Protein AF-A0A820IGM4-F1 (afdb_monomer_lite)

Organism: NCBI:txid392032

pLDDT: mean 70.35, std 14.56, range [28.09, 89.5]

Foldseek 3Di:
DDDDPPPPQQAAEEEQEPEPDQVQVVVVVVVDPHHYDHNVCSVVVCVVLVDPDPFWKFKAFPVRDTLDRCVVVLCVVPNPVSSVVSLVSNLVVVVVCCVVVDPDPDDDDPVNSVVVSVVRSHDIYIYTYDYPPPPPPD

Structure (mmCIF, N/CA/C/O backbone):
data_AF-A0A820IGM4-F1
#
_entry.id   AF-A0A820IGM4-F1
#
loop_
_atom_site.group_PDB
_atom_site.id
_atom_site.type_symbol
_atom_site.label_atom_id
_atom_site.label_alt_id
_atom_site.label_comp_id
_atom_site.label_asym_id
_atom_site.label_entity_id
_atom_site.label_seq_id
_atom_site.pdbx_PDB_ins_code
_atom_site.Cartn_x
_atom_site.Cartn_y
_atom_site.Cartn_z
_atom_site.occupancy
_atom_site.B_iso_or_equiv
_atom_site.auth_seq_id
_atom_site.auth_comp_id
_atom_site.auth_asym_id
_atom_site.auth_atom_id
_atom_site.pdbx_PDB_model_num
ATOM 1 N N . MET A 1 1 ? -27.691 -24.411 6.557 1.00 30.38 1 MET A N 1
ATOM 2 C CA . MET A 1 1 ? -26.296 -24.444 7.055 1.00 30.38 1 MET A CA 1
ATOM 3 C C . MET A 1 1 ? -25.619 -23.124 6.706 1.00 30.38 1 MET A C 1
ATOM 5 O O . MET A 1 1 ? -25.859 -22.598 5.629 1.00 30.38 1 MET A O 1
ATOM 9 N N . LYS A 1 2 ? -24.898 -22.551 7.674 1.00 37.72 2 LYS A N 1
ATOM 10 C CA . LYS A 1 2 ? -24.414 -21.162 7.744 1.00 37.72 2 LYS A CA 1
ATOM 11 C C . LYS A 1 2 ? -23.654 -20.703 6.487 1.00 37.72 2 LYS A C 1
ATOM 13 O O . LYS A 1 2 ? -22.600 -21.250 6.193 1.00 37.72 2 LYS A O 1
ATOM 18 N N . LYS A 1 3 ? -24.101 -19.620 5.847 1.00 28.09 3 LYS A N 1
ATOM 19 C CA . LYS A 1 3 ? -23.181 -18.669 5.211 1.00 28.09 3 LYS A CA 1
ATOM 20 C C . LYS A 1 3 ? -23.153 -17.443 6.106 1.00 28.09 3 LYS A C 1
ATOM 22 O O . LYS A 1 3 ? -24.038 -16.600 6.049 1.00 28.09 3 LYS A O 1
ATOM 27 N N . ALA A 1 4 ? -22.183 -17.421 7.016 1.00 34.78 4 ALA A N 1
ATOM 28 C CA . ALA A 1 4 ? -21.787 -16.172 7.633 1.00 34.78 4 ALA A CA 1
ATOM 29 C C . ALA A 1 4 ? -21.401 -15.240 6.479 1.00 34.78 4 ALA A C 1
ATOM 31 O O . ALA A 1 4 ? -20.515 -15.582 5.700 1.00 34.78 4 ALA A O 1
ATOM 32 N N . GLN A 1 5 ? -22.108 -14.121 6.323 1.00 34.69 5 GLN A N 1
ATOM 33 C CA . GLN A 1 5 ? -21.578 -12.988 5.577 1.00 34.69 5 GLN A CA 1
ATOM 34 C C . GLN A 1 5 ? -20.287 -12.598 6.290 1.00 34.69 5 GLN A C 1
ATOM 36 O O . GLN A 1 5 ? -20.304 -12.012 7.373 1.00 34.69 5 GLN A O 1
ATOM 41 N N . GLU A 1 6 ? -19.172 -13.066 5.736 1.00 39.16 6 GLU A N 1
ATOM 42 C CA . GLU A 1 6 ? -17.838 -12.678 6.149 1.00 39.16 6 GLU A CA 1
ATOM 43 C C . GLU A 1 6 ? -17.787 -11.156 6.119 1.00 39.16 6 GLU A C 1
ATOM 45 O O . GLU A 1 6 ? -18.151 -10.536 5.121 1.00 39.16 6 GLU A O 1
ATOM 50 N N . ASN A 1 7 ? -17.394 -10.559 7.243 1.00 43.69 7 ASN A N 1
ATOM 51 C CA . ASN A 1 7 ? -17.080 -9.142 7.337 1.00 43.69 7 ASN A CA 1
ATOM 52 C C . ASN A 1 7 ? -16.050 -8.819 6.247 1.00 43.69 7 ASN A C 1
ATOM 54 O O . ASN A 1 7 ? -14.859 -9.074 6.434 1.00 43.69 7 ASN A O 1
ATOM 58 N N . ALA A 1 8 ? -16.520 -8.335 5.097 1.00 52.78 8 ALA A N 1
ATOM 59 C CA . ALA A 1 8 ? -15.686 -8.018 3.956 1.00 52.78 8 ALA A CA 1
ATOM 60 C C . ALA A 1 8 ? -14.760 -6.885 4.387 1.00 52.78 8 ALA A C 1
ATOM 62 O O . ALA A 1 8 ? -15.175 -5.744 4.560 1.00 52.78 8 ALA A O 1
ATOM 63 N N . LEU A 1 9 ? -13.501 -7.214 4.655 1.00 58.78 9 LEU A N 1
ATOM 64 C CA . LEU A 1 9 ? -12.488 -6.208 4.914 1.00 58.78 9 LEU A CA 1
ATOM 65 C C . LEU A 1 9 ? -12.370 -5.376 3.631 1.00 58.78 9 LEU A C 1
ATOM 67 O O . LEU A 1 9 ? -11.962 -5.904 2.599 1.00 58.78 9 LEU A O 1
ATOM 71 N N . HIS A 1 10 ? -12.755 -4.100 3.676 1.00 68.50 10 HIS A N 1
ATOM 72 C CA . HIS A 1 10 ? -12.636 -3.178 2.544 1.00 68.50 10 HIS A CA 1
ATOM 73 C C . HIS A 1 10 ? -11.150 -2.868 2.296 1.00 68.50 10 HIS A C 1
ATOM 75 O O . HIS A 1 10 ? -10.592 -1.909 2.830 1.00 68.50 10 HIS A O 1
ATOM 81 N N . ILE A 1 11 ? -10.483 -3.736 1.533 1.00 72.06 11 ILE A N 1
ATOM 82 C CA . ILE A 1 11 ? -9.060 -3.640 1.199 1.00 72.06 11 ILE A CA 1
ATOM 83 C C . ILE A 1 11 ? -8.914 -3.345 -0.290 1.00 72.06 11 ILE A C 1
ATOM 85 O O . ILE A 1 11 ? -9.456 -4.065 -1.123 1.00 72.06 11 ILE A O 1
ATOM 89 N N . SER A 1 12 ? -8.134 -2.315 -0.614 1.00 78.38 12 SER A N 1
ATOM 90 C CA . SER A 1 12 ? -7.665 -2.022 -1.963 1.00 78.38 12 SER A CA 1
ATOM 91 C C . SER A 1 12 ? -6.158 -2.262 -2.038 1.00 78.38 12 SER A C 1
ATOM 93 O O . SER A 1 12 ? -5.390 -1.905 -1.144 1.00 78.38 12 SER A O 1
ATOM 95 N N . ILE A 1 13 ? -5.712 -2.902 -3.108 1.00 81.06 13 ILE A N 1
ATOM 96 C CA . ILE A 1 13 ? -4.289 -3.117 -3.359 1.00 81.06 13 ILE A CA 1
ATOM 97 C C . ILE A 1 13 ? -3.935 -2.296 -4.583 1.00 81.06 13 ILE A C 1
ATOM 99 O O . ILE A 1 13 ? -4.637 -2.358 -5.586 1.00 81.06 13 ILE A O 1
ATOM 103 N N . VAL A 1 14 ? -2.870 -1.510 -4.485 1.00 83.56 14 VAL A N 1
ATOM 104 C CA . VAL A 1 14 ? -2.364 -0.685 -5.576 1.00 83.56 14 VAL A CA 1
ATOM 105 C C . VAL A 1 14 ? -0.925 -1.090 -5.855 1.00 83.56 14 VAL A C 1
ATOM 107 O O . VAL A 1 14 ? -0.054 -1.060 -4.987 1.00 83.56 14 VAL A O 1
ATOM 110 N N . PHE A 1 15 ? -0.666 -1.476 -7.092 1.00 83.88 15 PHE A N 1
ATOM 111 C CA . PHE A 1 15 ? 0.671 -1.780 -7.560 1.00 83.88 15 PHE A CA 1
ATOM 112 C C . PHE A 1 15 ? 1.431 -0.493 -7.894 1.00 83.88 15 PHE A C 1
ATOM 114 O O . PHE A 1 15 ? 0.898 0.419 -8.526 1.00 83.88 15 PHE A O 1
ATOM 121 N N . VAL A 1 16 ? 2.692 -0.418 -7.486 1.00 83.50 16 VAL A N 1
ATOM 122 C CA . VAL A 1 16 ? 3.604 0.667 -7.850 1.00 83.50 16 VAL A CA 1
ATOM 123 C C . VAL A 1 16 ? 4.858 0.020 -8.396 1.00 83.50 16 VAL A C 1
ATOM 125 O O . VAL A 1 16 ? 5.562 -0.674 -7.674 1.00 83.50 16 VAL A O 1
ATOM 128 N N . SER A 1 17 ? 5.149 0.212 -9.675 1.00 81.50 17 SER A N 1
ATOM 129 C CA . SER A 1 17 ? 6.383 -0.345 -10.219 1.00 81.50 17 SER A CA 1
ATOM 130 C C . SER A 1 17 ? 7.609 0.439 -9.724 1.00 81.50 17 SER A C 1
ATOM 132 O O . SER A 1 17 ? 7.522 1.611 -9.376 1.00 81.50 17 SER A O 1
ATOM 134 N N . SER A 1 18 ? 8.760 -0.215 -9.653 1.00 78.50 18 SER A N 1
ATOM 135 C CA . SER A 1 18 ? 10.088 0.406 -9.569 1.00 78.50 18 SER A CA 1
ATOM 136 C C . SER A 1 18 ? 10.841 0.343 -10.897 1.00 78.50 18 SER A C 1
ATOM 138 O O . SER A 1 18 ? 12.006 0.725 -10.948 1.00 78.50 18 SER A O 1
ATOM 140 N N . ASP A 1 19 ? 10.199 -0.148 -11.957 1.00 81.12 19 ASP A N 1
ATOM 141 C CA . ASP A 1 19 ? 10.760 -0.137 -13.302 1.00 81.12 19 ASP A CA 1
ATOM 142 C C . ASP A 1 19 ? 10.881 1.293 -13.836 1.00 81.12 19 ASP A C 1
ATOM 144 O O . ASP A 1 19 ? 10.142 2.202 -13.447 1.00 81.12 19 ASP A O 1
ATOM 148 N N . PHE A 1 20 ? 11.828 1.477 -14.754 1.00 79.38 20 PHE A N 1
ATOM 149 C CA . PHE A 1 20 ? 12.196 2.782 -15.305 1.00 79.38 20 PHE A CA 1
ATOM 150 C C . PHE A 1 20 ? 11.561 3.069 -16.673 1.00 79.38 20 PHE A C 1
ATOM 152 O O . PHE A 1 20 ? 11.861 4.100 -17.271 1.00 79.38 20 PHE A O 1
ATOM 159 N N . ASP A 1 21 ? 10.693 2.186 -17.170 1.00 82.56 21 ASP A N 1
ATOM 160 C CA . ASP A 1 21 ? 10.033 2.316 -18.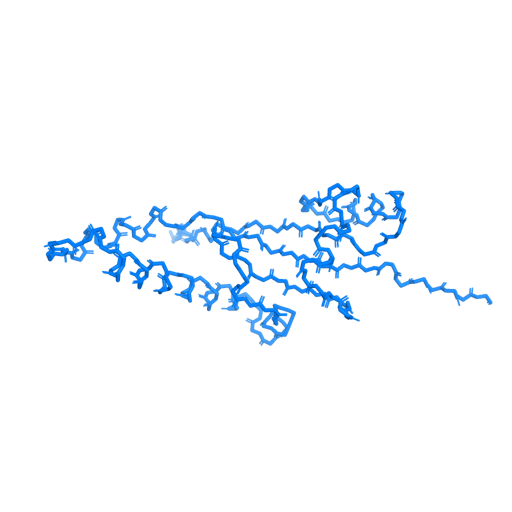468 1.00 82.56 21 ASP A CA 1
ATOM 161 C C . ASP A 1 21 ? 8.580 1.811 -18.438 1.00 82.56 21 ASP A C 1
ATOM 163 O O . ASP A 1 21 ? 8.255 0.818 -17.784 1.00 82.56 21 ASP A O 1
ATOM 167 N N . ASP A 1 22 ? 7.702 2.502 -19.170 1.00 84.81 22 ASP A N 1
ATOM 168 C CA . ASP A 1 22 ? 6.265 2.208 -19.245 1.00 84.81 22 ASP A CA 1
ATOM 169 C C . ASP A 1 22 ? 5.937 0.788 -19.768 1.00 84.81 22 ASP A C 1
ATOM 171 O O . ASP A 1 22 ? 5.067 0.132 -19.185 1.00 84.81 22 ASP A O 1
ATOM 175 N N . PRO A 1 23 ? 6.640 0.237 -20.785 1.00 87.06 23 PRO A N 1
ATOM 176 C CA . PRO A 1 23 ? 6.433 -1.145 -21.218 1.00 87.06 23 PRO A CA 1
ATOM 177 C C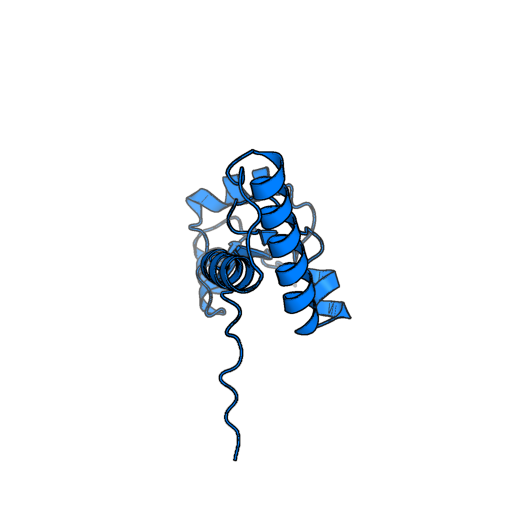 . PRO A 1 23 ? 6.643 -2.174 -20.100 1.00 87.06 23 PRO A C 1
ATOM 179 O O . PRO A 1 23 ? 5.790 -3.045 -19.917 1.00 87.06 23 PRO A O 1
ATOM 182 N N . SER A 1 24 ? 7.724 -2.061 -19.320 1.00 83.31 24 SER A N 1
ATOM 183 C CA . SER A 1 24 ? 7.998 -2.966 -18.196 1.00 83.31 24 SER A CA 1
ATOM 184 C C . SER A 1 24 ? 6.932 -2.854 -17.100 1.00 83.31 24 SER A C 1
ATOM 186 O O . SER A 1 24 ? 6.448 -3.879 -16.607 1.00 83.31 24 SER A O 1
ATOM 188 N N . VAL A 1 25 ? 6.483 -1.630 -16.778 1.00 79.88 25 VAL A N 1
ATOM 189 C CA . VAL A 1 25 ? 5.371 -1.417 -15.833 1.00 79.88 25 VAL A CA 1
ATOM 190 C C . VAL A 1 25 ? 4.103 -2.120 -16.311 1.00 79.88 25 VAL A C 1
ATOM 192 O O . VAL A 1 25 ? 3.453 -2.816 -15.527 1.00 79.88 25 VAL A O 1
ATOM 195 N N . ASN A 1 26 ? 3.755 -1.965 -17.589 1.00 83.62 26 ASN A N 1
ATOM 196 C CA . ASN A 1 26 ? 2.546 -2.545 -18.167 1.00 83.62 26 ASN A CA 1
ATOM 197 C C . ASN A 1 26 ? 2.609 -4.076 -18.244 1.00 83.62 26 ASN A C 1
ATOM 199 O O . ASN A 1 26 ? 1.615 -4.743 -17.943 1.00 83.62 26 ASN A O 1
ATOM 203 N N . GLU A 1 27 ? 3.769 -4.648 -18.573 1.00 84.94 27 GLU A N 1
ATOM 204 C CA . GLU A 1 27 ? 3.975 -6.097 -18.593 1.00 84.94 27 GLU A CA 1
ATOM 205 C C . GLU A 1 27 ? 3.747 -6.703 -17.200 1.00 84.94 27 GLU A C 1
ATOM 207 O O . GLU A 1 27 ? 2.975 -7.651 -17.051 1.00 84.94 27 GLU A O 1
ATOM 212 N N . TYR A 1 28 ? 4.353 -6.137 -16.153 1.00 79.06 28 TYR A N 1
ATOM 213 C CA . TYR A 1 28 ? 4.160 -6.628 -14.785 1.00 79.06 28 TYR A CA 1
ATOM 214 C C . TYR A 1 28 ? 2.751 -6.373 -14.261 1.00 79.06 28 TYR A C 1
ATOM 216 O O . TYR A 1 28 ? 2.161 -7.264 -13.646 1.00 79.06 28 TYR A O 1
ATOM 224 N N . ARG A 1 29 ? 2.178 -5.202 -14.557 1.00 81.38 29 ARG A N 1
ATOM 225 C CA . ARG A 1 29 ? 0.779 -4.893 -14.250 1.00 81.38 29 ARG A CA 1
ATOM 226 C C . ARG A 1 29 ? -0.159 -5.936 -14.856 1.00 81.38 29 ARG A C 1
ATOM 228 O O . ARG A 1 29 ? -1.068 -6.375 -14.166 1.00 81.38 29 ARG A O 1
ATOM 235 N N . SER A 1 30 ? 0.056 -6.367 -16.102 1.00 84.50 30 SER A N 1
ATOM 236 C CA . SER A 1 30 ? -0.820 -7.354 -16.758 1.00 84.50 30 SER A CA 1
ATOM 237 C C . SER A 1 30 ? -0.831 -8.731 -16.084 1.00 84.50 30 SER A C 1
ATOM 239 O O . SER A 1 30 ? -1.774 -9.496 -16.272 1.00 84.50 30 SER A O 1
ATOM 241 N N . LYS A 1 31 ? 0.179 -9.039 -15.258 1.00 83.44 31 LYS A N 1
ATOM 242 C CA . LYS A 1 31 ? 0.269 -10.288 -14.485 1.00 83.44 31 LYS A CA 1
ATOM 243 C C . LYS A 1 31 ? -0.532 -10.228 -13.177 1.00 83.44 31 LYS A C 1
ATOM 245 O O . LYS A 1 31 ? -0.624 -11.235 -12.479 1.00 83.44 31 LYS A O 1
ATOM 250 N N . MET A 1 32 ? -1.088 -9.068 -12.818 1.00 80.12 32 MET A N 1
ATOM 251 C CA . MET A 1 32 ? -1.809 -8.842 -11.564 1.00 80.12 32 MET A CA 1
ATOM 252 C C . MET A 1 32 ? -3.215 -8.296 -11.824 1.00 80.12 32 MET A C 1
ATOM 254 O O . MET A 1 32 ? -3.449 -7.527 -12.748 1.00 80.12 32 MET A O 1
ATOM 258 N N . SER A 1 33 ? -4.168 -8.653 -10.964 1.00 79.81 33 SER A N 1
ATOM 259 C CA . SER A 1 33 ? -5.558 -8.182 -11.052 1.00 79.81 33 SER A CA 1
ATOM 260 C C . SER A 1 33 ? -5.803 -6.865 -10.304 1.00 79.81 33 SER A C 1
ATOM 262 O O . SER A 1 33 ? -6.950 -6.489 -10.067 1.00 79.81 33 SER A O 1
ATOM 264 N N . TRP A 1 34 ? -4.741 -6.189 -9.865 1.00 82.12 34 TRP A N 1
ATOM 265 C CA . TRP A 1 34 ? -4.818 -4.986 -9.039 1.00 82.12 34 TRP A CA 1
ATOM 266 C C . TRP A 1 34 ? -4.569 -3.727 -9.877 1.00 82.12 34 TRP A C 1
ATOM 268 O O . TRP A 1 34 ? -3.797 -3.771 -10.839 1.00 82.12 34 TRP A O 1
ATOM 278 N N . PRO A 1 35 ? -5.184 -2.584 -9.526 1.00 81.31 35 PRO A N 1
ATOM 279 C CA . PRO A 1 35 ? -4.854 -1.310 -10.150 1.00 81.31 35 PRO A CA 1
ATOM 280 C C . PRO A 1 35 ? -3.380 -0.959 -9.921 1.00 81.31 35 PRO A C 1
ATOM 282 O O . PRO A 1 35 ? -2.814 -1.263 -8.874 1.00 81.31 35 PRO A O 1
ATOM 285 N N . ALA A 1 36 ? -2.769 -0.282 -10.890 1.00 82.56 36 ALA A N 1
ATOM 286 C CA . ALA A 1 36 ? -1.395 0.198 -10.797 1.00 82.56 36 ALA A CA 1
ATOM 287 C C . ALA A 1 36 ? -1.347 1.722 -10.883 1.00 82.56 36 ALA A C 1
ATOM 289 O O . ALA A 1 36 ? -2.164 2.326 -11.583 1.00 82.56 36 ALA A O 1
ATOM 290 N N . VAL A 1 37 ? -0.374 2.327 -10.206 1.00 83.44 37 VAL A N 1
ATOM 291 C CA . VAL A 1 37 ? -0.067 3.749 -10.366 1.00 83.44 37 VAL A CA 1
ATOM 292 C C . VAL A 1 37 ? 0.471 3.986 -11.780 1.00 83.44 37 VAL A C 1
ATOM 294 O O . VAL A 1 37 ? 1.344 3.235 -12.221 1.00 83.44 37 VAL A O 1
ATOM 297 N N . PRO A 1 38 ? -0.022 5.016 -12.492 1.00 83.88 38 PRO A N 1
ATOM 298 C CA . PRO A 1 38 ? 0.518 5.387 -13.794 1.00 83.88 38 PRO A CA 1
ATOM 299 C C . PRO A 1 38 ? 2.025 5.653 -13.727 1.00 83.88 38 PRO A C 1
ATOM 301 O O . PRO A 1 38 ? 2.497 6.284 -12.778 1.00 83.88 38 PRO A O 1
ATOM 304 N N . PHE A 1 39 ? 2.772 5.232 -14.751 1.00 80.44 39 PHE A N 1
ATOM 305 C CA . PHE A 1 39 ? 4.235 5.338 -14.792 1.00 80.44 39 PHE A CA 1
ATOM 306 C C . PHE A 1 39 ? 4.749 6.752 -14.469 1.00 80.44 39 PHE A C 1
ATOM 308 O O . PHE A 1 39 ? 5.641 6.926 -13.639 1.00 80.44 39 PHE A O 1
ATOM 315 N N . HIS A 1 40 ? 4.107 7.787 -15.018 1.00 82.56 40 HIS A N 1
ATOM 316 C CA . HIS A 1 40 ? 4.476 9.185 -14.777 1.00 82.56 40 HIS A CA 1
ATOM 317 C C . HIS A 1 40 ? 4.387 9.616 -13.304 1.00 82.56 40 HIS A C 1
ATOM 319 O O . HIS A 1 40 ? 5.016 10.596 -12.927 1.00 82.56 40 HIS A O 1
ATOM 325 N N . SER A 1 41 ? 3.633 8.915 -12.456 1.00 81.81 41 SER A N 1
ATOM 326 C CA . SER A 1 41 ? 3.464 9.235 -11.031 1.00 81.81 41 SER A CA 1
ATOM 327 C C . SER A 1 41 ? 4.269 8.323 -10.103 1.00 81.81 41 SER A C 1
ATOM 329 O O . SER A 1 41 ? 4.322 8.573 -8.900 1.00 81.81 41 SER A O 1
ATOM 331 N N . VAL A 1 42 ? 4.931 7.294 -10.640 1.00 78.00 42 VAL A N 1
ATOM 332 C CA . VAL A 1 42 ? 5.725 6.327 -9.865 1.00 78.00 42 VAL A CA 1
ATOM 333 C C . VAL A 1 42 ? 6.857 7.005 -9.090 1.00 78.00 42 VAL A C 1
ATOM 335 O O . VAL A 1 42 ? 7.079 6.690 -7.921 1.00 78.00 42 VAL A O 1
ATOM 338 N N . HIS A 1 43 ? 7.542 7.974 -9.703 1.00 78.06 43 HIS A N 1
ATOM 339 C CA . HIS A 1 43 ? 8.668 8.668 -9.076 1.00 78.06 43 HIS A CA 1
ATOM 340 C C . HIS A 1 43 ? 8.262 9.390 -7.780 1.00 78.06 43 HIS A C 1
ATOM 342 O O . HIS A 1 43 ? 8.966 9.280 -6.780 1.00 78.06 43 HIS A O 1
ATOM 348 N N . LEU A 1 44 ? 7.090 10.041 -7.755 1.00 81.12 44 LEU A N 1
ATOM 349 C CA . LEU A 1 44 ? 6.566 10.723 -6.564 1.00 81.12 44 LEU A CA 1
ATOM 350 C C . LEU A 1 44 ? 6.357 9.743 -5.407 1.00 81.12 44 LEU A C 1
ATOM 352 O O . LEU A 1 44 ? 6.710 10.032 -4.263 1.00 81.12 44 LEU A O 1
ATOM 356 N N . ILE A 1 45 ? 5.814 8.564 -5.715 1.00 78.12 45 ILE A N 1
ATOM 357 C CA . ILE A 1 45 ? 5.545 7.517 -4.731 1.00 78.12 45 ILE A CA 1
ATOM 358 C C . ILE A 1 45 ? 6.857 6.926 -4.202 1.00 78.12 45 ILE A C 1
ATOM 360 O O . ILE A 1 45 ? 7.032 6.810 -2.988 1.00 78.12 45 ILE A O 1
ATOM 364 N N . ASN A 1 46 ? 7.813 6.621 -5.081 1.00 75.12 46 ASN A N 1
ATOM 365 C CA . ASN A 1 46 ? 9.121 6.098 -4.676 1.00 75.12 46 ASN A CA 1
ATOM 366 C C . ASN A 1 46 ? 9.893 7.098 -3.801 1.00 75.12 46 ASN A C 1
ATOM 368 O O . ASN A 1 46 ? 10.467 6.702 -2.781 1.00 75.12 46 ASN A O 1
ATOM 372 N N . THR A 1 47 ? 9.852 8.392 -4.137 1.00 79.00 47 THR A N 1
ATOM 373 C CA . THR A 1 47 ? 10.446 9.461 -3.322 1.00 79.00 47 THR A CA 1
ATOM 374 C C . THR A 1 47 ? 9.764 9.581 -1.961 1.00 79.00 47 THR A C 1
ATOM 376 O O . THR A 1 47 ? 10.454 9.654 -0.945 1.00 79.00 47 THR A O 1
ATOM 379 N N . TYR A 1 48 ? 8.428 9.551 -1.910 1.00 80.81 48 TYR A N 1
ATOM 380 C CA . TYR A 1 48 ? 7.676 9.647 -0.655 1.00 80.81 48 TYR A CA 1
ATOM 381 C C . TYR A 1 48 ? 7.984 8.478 0.290 1.00 80.81 48 TYR A C 1
ATOM 383 O O . TYR A 1 48 ? 8.249 8.665 1.478 1.00 80.81 48 TYR A O 1
ATOM 391 N N . PHE A 1 49 ? 7.992 7.255 -0.239 1.00 76.94 49 PHE A N 1
ATOM 392 C CA . PHE A 1 49 ? 8.172 6.047 0.563 1.00 76.94 49 PHE A CA 1
ATOM 393 C C . PHE A 1 49 ? 9.627 5.658 0.814 1.00 76.94 49 PHE A C 1
ATOM 395 O O . PHE A 1 49 ? 9.865 4.738 1.612 1.00 76.94 49 PHE A O 1
ATOM 402 N N . GLN A 1 50 ? 10.583 6.331 0.164 1.00 75.81 50 GLN A N 1
ATOM 403 C CA . GLN A 1 50 ? 12.026 6.109 0.289 1.00 75.81 50 GLN A CA 1
ATOM 404 C C . GLN A 1 50 ? 12.347 4.607 0.313 1.00 75.81 50 GLN A C 1
ATOM 406 O O . GLN A 1 50 ? 12.799 4.039 1.322 1.00 75.81 50 GLN A O 1
ATOM 411 N N . SER A 1 51 ? 11.956 3.911 -0.758 1.00 67.62 51 SER A N 1
ATOM 412 C CA . SER A 1 51 ? 12.166 2.473 -0.883 1.00 67.62 51 SER A CA 1
ATOM 413 C C . SER A 1 51 ? 13.566 2.129 -1.360 1.00 67.62 51 SER A C 1
ATOM 415 O O . SER A 1 51 ? 13.864 2.243 -2.536 1.00 67.62 51 SER A O 1
ATOM 417 N N . SER A 1 52 ? 14.408 1.680 -0.429 1.00 65.69 52 SER A N 1
ATOM 418 C CA . SER A 1 52 ? 15.774 1.210 -0.689 1.00 65.69 52 SER A CA 1
ATOM 419 C C . SER A 1 52 ? 15.866 -0.272 -1.073 1.00 65.69 52 SER A C 1
ATOM 421 O O . SER A 1 52 ? 16.891 -0.694 -1.590 1.00 65.69 52 SER A O 1
ATOM 423 N N . CYS A 1 53 ? 14.820 -1.065 -0.809 1.00 65.44 53 CYS A N 1
ATOM 424 C CA . CYS A 1 53 ? 14.783 -2.505 -1.081 1.00 65.44 53 CYS A CA 1
ATOM 425 C C . CYS A 1 53 ? 13.402 -2.906 -1.612 1.00 65.44 53 CYS A C 1
ATOM 427 O O . CYS A 1 53 ? 12.398 -2.314 -1.204 1.00 65.44 53 CYS A O 1
ATOM 429 N N . ILE A 1 54 ? 13.366 -3.936 -2.457 1.00 73.06 54 ILE A N 1
ATOM 430 C CA . ILE A 1 54 ? 12.168 -4.546 -3.050 1.00 73.06 54 ILE A CA 1
ATOM 431 C C . ILE A 1 54 ? 12.168 -6.071 -2.786 1.00 73.06 54 ILE A C 1
ATOM 433 O O . ILE A 1 54 ? 13.250 -6.645 -2.663 1.00 73.06 54 ILE A O 1
ATOM 437 N N . PRO A 1 55 ? 11.002 -6.743 -2.706 1.00 79.06 55 PRO A N 1
ATOM 438 C CA . PRO A 1 55 ? 9.666 -6.157 -2.727 1.00 79.06 55 PRO A CA 1
ATOM 439 C C . PRO A 1 55 ? 9.358 -5.394 -1.431 1.00 79.06 55 PRO A C 1
ATOM 441 O O . PRO A 1 55 ? 9.835 -5.750 -0.352 1.00 79.06 55 PRO A O 1
ATOM 444 N N . ARG A 1 56 ? 8.539 -4.342 -1.523 1.00 81.69 56 ARG A N 1
ATOM 445 C CA . ARG A 1 56 ? 8.013 -3.626 -0.347 1.00 81.69 56 ARG A CA 1
ATOM 446 C C . ARG A 1 56 ? 6.498 -3.588 -0.353 1.00 81.69 56 ARG A C 1
ATOM 448 O O . ARG A 1 56 ? 5.882 -3.463 -1.405 1.00 81.69 56 ARG A O 1
ATOM 455 N N . LEU A 1 57 ? 5.931 -3.641 0.850 1.00 83.88 57 LEU A N 1
ATOM 456 C CA . LEU A 1 57 ? 4.497 -3.562 1.089 1.00 83.88 57 LEU A CA 1
ATOM 457 C C . LEU A 1 57 ? 4.216 -2.510 2.161 1.00 83.88 57 LEU A C 1
ATOM 459 O O . LEU A 1 57 ? 4.566 -2.701 3.332 1.00 83.88 57 LEU A O 1
ATOM 463 N N . PHE A 1 58 ? 3.596 -1.407 1.752 1.00 84.31 58 PHE A N 1
ATOM 464 C CA . PHE A 1 58 ? 3.153 -0.354 2.661 1.00 84.31 58 PHE A CA 1
ATOM 465 C C . PHE A 1 58 ? 1.675 -0.505 2.943 1.00 84.31 58 PHE A C 1
ATOM 467 O O . PHE A 1 58 ? 0.875 -0.694 2.029 1.00 84.31 58 PHE A O 1
ATOM 474 N N . ILE A 1 59 ? 1.328 -0.395 4.218 1.00 84.88 59 ILE A N 1
ATOM 475 C CA . ILE A 1 59 ? -0.052 -0.418 4.675 1.00 84.88 59 ILE A CA 1
ATOM 476 C C . ILE A 1 59 ? -0.436 1.015 4.989 1.00 84.88 59 ILE A C 1
ATOM 478 O O . ILE A 1 59 ? 0.139 1.620 5.898 1.00 84.88 59 ILE A O 1
ATOM 482 N N . LEU A 1 60 ? -1.376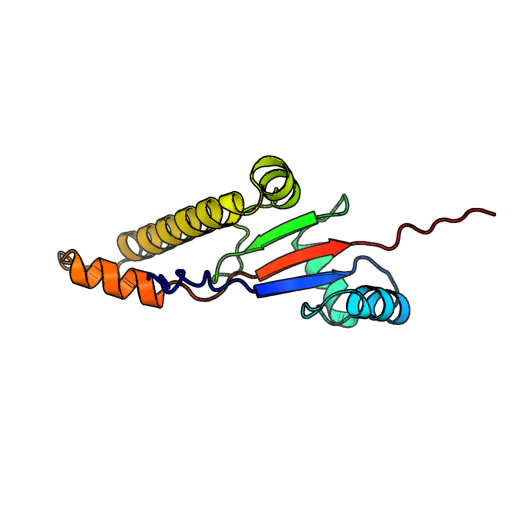 1.548 4.216 1.00 81.50 60 LEU A N 1
ATOM 483 C CA . LEU A 1 60 ? -1.919 2.887 4.396 1.00 81.50 60 LEU A CA 1
ATOM 484 C C . LEU A 1 60 ? -3.368 2.773 4.887 1.00 81.50 60 LEU A C 1
ATOM 486 O O . LEU A 1 60 ? -4.139 2.032 4.267 1.00 81.50 60 LEU A O 1
ATOM 490 N N . PRO A 1 61 ? -3.742 3.468 5.975 1.00 74.44 61 PRO A N 1
ATOM 491 C CA . PRO A 1 61 ? -5.122 3.714 6.323 1.00 74.44 61 PRO A CA 1
ATOM 492 C C . PRO A 1 61 ? -5.711 4.798 5.411 1.00 74.44 61 PRO A C 1
ATOM 494 O O . PRO A 1 61 ? -5.024 5.388 4.569 1.00 74.44 61 PRO A O 1
ATOM 497 N N . SER A 1 62 ? -6.988 5.086 5.615 1.00 71.00 62 SER A N 1
ATOM 498 C CA . SER A 1 62 ? -7.765 6.040 4.818 1.00 71.00 62 SER A CA 1
ATOM 499 C C . SER A 1 62 ? -7.216 7.470 4.773 1.00 71.00 62 SER A C 1
ATOM 501 O O . SER A 1 62 ? -7.472 8.199 3.818 1.00 71.00 62 SER A O 1
ATOM 503 N N . ASP A 1 63 ? -6.416 7.866 5.765 1.00 69.88 63 ASP A N 1
ATOM 504 C CA . ASP A 1 63 ? -5.784 9.187 5.843 1.00 69.88 63 ASP A CA 1
ATOM 505 C C . ASP A 1 63 ? -4.476 9.307 5.035 1.00 69.88 63 ASP A C 1
ATOM 507 O O . ASP A 1 63 ? -3.837 10.361 5.046 1.00 69.88 63 ASP A O 1
ATOM 511 N N . GLY A 1 64 ? -4.051 8.228 4.367 1.00 68.00 64 GLY A N 1
ATOM 512 C CA . GLY A 1 64 ? -2.837 8.180 3.552 1.00 68.00 64 GLY A CA 1
ATOM 513 C C . GLY A 1 64 ? -1.524 8.177 4.343 1.00 68.00 64 GLY A C 1
ATOM 514 O O . GLY A 1 64 ? -0.451 8.138 3.738 1.00 68.00 64 GLY A O 1
ATOM 515 N N . LYS A 1 65 ? -1.557 8.191 5.684 1.00 75.88 65 LYS A N 1
ATOM 516 C CA . LYS A 1 65 ? -0.343 8.085 6.511 1.00 75.88 65 LYS A CA 1
ATOM 517 C C . LYS A 1 65 ? 0.152 6.645 6.533 1.00 75.88 65 LYS A C 1
ATOM 519 O O . LYS A 1 65 ? -0.590 5.707 6.316 1.00 75.88 65 LYS A O 1
ATOM 524 N N . THR A 1 66 ? 1.430 6.406 6.803 1.00 79.81 66 THR A N 1
ATOM 525 C CA . THR A 1 66 ? 1.914 5.017 6.831 1.00 79.81 66 THR A CA 1
ATOM 526 C C . THR A 1 66 ? 1.538 4.318 8.140 1.00 79.81 66 THR A C 1
ATOM 528 O O . THR A 1 66 ? 2.075 4.660 9.191 1.00 79.81 66 THR A O 1
ATOM 531 N N . LEU A 1 67 ? 0.663 3.306 8.080 1.00 81.81 67 LEU A N 1
ATOM 532 C CA . LEU A 1 67 ? 0.313 2.452 9.224 1.00 81.81 67 LEU A CA 1
ATOM 533 C C . LEU A 1 67 ? 1.415 1.426 9.520 1.00 81.81 67 LEU A C 1
ATOM 535 O O . LEU A 1 67 ? 1.763 1.198 10.679 1.00 81.81 67 LEU A O 1
ATOM 539 N N . SER A 1 68 ? 1.960 0.796 8.475 1.00 82.75 68 SER A N 1
ATOM 540 C CA . SER A 1 68 ? 3.076 -0.154 8.575 1.00 82.75 68 SER A CA 1
ATOM 541 C C . SER A 1 68 ? 3.927 -0.140 7.306 1.00 82.75 68 SER A C 1
ATOM 543 O O . SER A 1 68 ? 3.404 -0.109 6.195 1.00 82.75 68 SER A O 1
ATOM 545 N N . ARG A 1 69 ? 5.254 -0.205 7.477 1.00 84.81 69 ARG A N 1
ATOM 546 C CA . ARG A 1 69 ? 6.240 -0.401 6.390 1.00 84.81 69 ARG A CA 1
ATOM 547 C C . ARG A 1 69 ? 6.713 -1.853 6.274 1.00 84.81 69 ARG A C 1
ATOM 549 O O . ARG A 1 69 ? 7.503 -2.164 5.391 1.00 84.81 69 ARG A O 1
ATOM 556 N N . ARG A 1 70 ? 6.281 -2.726 7.191 1.00 85.00 70 ARG A N 1
ATOM 557 C CA . ARG A 1 70 ? 6.719 -4.129 7.296 1.00 85.00 70 ARG A CA 1
ATOM 558 C C . ARG A 1 70 ? 5.666 -5.089 6.750 1.00 85.00 70 ARG A C 1
ATOM 560 O O . ARG A 1 70 ? 5.555 -6.213 7.225 1.00 85.00 70 ARG A O 1
ATOM 567 N N . GLY A 1 71 ? 4.876 -4.645 5.771 1.00 83.94 71 GLY A N 1
ATOM 568 C CA . GLY A 1 71 ? 3.758 -5.434 5.263 1.00 83.94 71 GLY A CA 1
ATOM 569 C C . GLY A 1 71 ? 4.199 -6.798 4.718 1.00 83.94 71 GLY A C 1
ATOM 570 O O . GLY A 1 71 ? 3.504 -7.781 4.939 1.00 83.94 71 GLY A O 1
ATOM 571 N N . VAL A 1 72 ? 5.378 -6.882 4.088 1.00 84.06 72 VAL A N 1
ATOM 572 C CA . VAL A 1 72 ? 5.938 -8.151 3.588 1.00 84.06 72 VAL A CA 1
ATOM 573 C C . VAL A 1 72 ? 6.178 -9.126 4.741 1.00 84.06 72 VAL A C 1
ATOM 575 O O . VAL A 1 72 ? 5.715 -10.260 4.683 1.00 84.06 72 VAL A O 1
ATOM 578 N N . ASP A 1 73 ? 6.831 -8.677 5.816 1.00 86.38 73 ASP A N 1
ATOM 579 C CA . ASP A 1 73 ? 7.099 -9.508 6.996 1.00 86.38 73 ASP A CA 1
ATOM 580 C C . ASP A 1 73 ? 5.807 -9.929 7.700 1.00 86.38 73 ASP A C 1
ATOM 582 O O . ASP A 1 73 ? 5.669 -11.069 8.144 1.00 86.38 73 ASP A O 1
ATOM 586 N N . ASP A 1 74 ? 4.860 -8.999 7.822 1.00 85.81 74 ASP A N 1
ATOM 587 C CA . ASP A 1 74 ? 3.566 -9.231 8.452 1.00 85.81 74 ASP A CA 1
ATOM 588 C C . ASP A 1 74 ? 2.773 -10.307 7.693 1.00 85.81 74 ASP A C 1
ATOM 590 O O . ASP A 1 74 ? 2.260 -11.236 8.319 1.00 85.81 74 ASP A O 1
ATOM 594 N N . VAL A 1 75 ? 2.713 -10.224 6.358 1.00 84.88 75 VAL A N 1
ATOM 595 C CA . VAL A 1 75 ? 2.054 -11.231 5.509 1.00 84.88 75 VAL A CA 1
ATOM 596 C C . VAL A 1 75 ? 2.821 -12.547 5.533 1.00 84.88 75 VAL A C 1
ATOM 598 O O . VAL A 1 75 ? 2.208 -13.592 5.713 1.00 84.88 75 VAL A O 1
ATOM 601 N N . SER A 1 76 ? 4.147 -12.511 5.413 1.00 84.75 76 SER A N 1
ATOM 602 C CA . SER A 1 76 ? 4.987 -13.713 5.423 1.00 84.75 76 SER A CA 1
ATOM 603 C C . SER A 1 76 ? 4.829 -14.513 6.722 1.00 84.75 76 SER A C 1
ATOM 605 O O . SER A 1 76 ? 4.682 -15.731 6.695 1.00 84.75 76 SER A O 1
ATOM 607 N N . ARG A 1 77 ? 4.773 -13.832 7.876 1.00 89.50 77 ARG A N 1
ATOM 608 C CA . ARG A 1 77 ? 4.651 -14.492 9.186 1.00 89.50 77 ARG A CA 1
ATOM 609 C C . ARG A 1 77 ? 3.222 -14.851 9.575 1.00 89.50 77 ARG A C 1
ATOM 611 O O . ARG A 1 77 ? 3.019 -15.849 10.257 1.00 89.50 77 ARG A O 1
ATOM 618 N N . LYS A 1 78 ? 2.244 -13.999 9.251 1.00 86.19 78 LYS A N 1
ATOM 619 C CA . LYS A 1 78 ? 0.871 -14.098 9.790 1.00 86.19 78 LYS A CA 1
ATOM 620 C C . LYS A 1 78 ? -0.181 -14.398 8.723 1.00 86.19 78 LYS A C 1
ATOM 622 O O . LYS A 1 78 ? -1.342 -14.618 9.070 1.00 86.19 78 LYS A O 1
ATOM 627 N N . GLY A 1 79 ? 0.178 -14.375 7.441 1.00 82.56 79 GLY A N 1
ATOM 628 C CA . GLY A 1 79 ? -0.744 -14.565 6.324 1.00 82.56 79 GLY A CA 1
ATOM 629 C C . GLY A 1 79 ? -1.959 -13.645 6.431 1.00 82.56 79 GLY A C 1
ATOM 630 O O . GLY A 1 79 ? -1.839 -12.465 6.764 1.00 82.56 79 GLY A O 1
ATOM 631 N N . VAL A 1 80 ? -3.152 -14.206 6.232 1.00 79.06 80 VAL A N 1
ATOM 632 C CA . VAL A 1 80 ? -4.445 -13.498 6.308 1.00 79.06 80 VAL A CA 1
ATOM 633 C C . VAL A 1 80 ? -4.686 -12.835 7.673 1.00 79.06 80 VAL A C 1
ATOM 635 O O . VAL A 1 80 ? -5.382 -11.824 7.761 1.00 79.06 80 VAL A O 1
ATOM 638 N N . GLN A 1 81 ? -4.084 -13.341 8.754 1.00 82.00 81 GLN A N 1
ATOM 639 C CA . GLN A 1 81 ? -4.267 -12.768 10.088 1.00 82.00 81 GLN A CA 1
ATOM 640 C C . GLN A 1 81 ? -3.642 -11.367 10.219 1.00 82.00 81 GLN A C 1
ATOM 642 O O . GLN A 1 81 ? -4.126 -10.563 11.020 1.00 82.00 81 GLN A O 1
ATOM 647 N N . SER A 1 82 ? -2.632 -11.037 9.402 1.00 82.88 82 SER A N 1
ATOM 648 C CA . SER A 1 82 ? -2.058 -9.683 9.325 1.00 82.88 82 SER A CA 1
ATOM 649 C C . SER A 1 82 ? -3.120 -8.616 9.031 1.00 82.88 82 SER A C 1
ATOM 651 O O . SER A 1 82 ? -3.117 -7.555 9.659 1.00 82.88 82 SER A O 1
ATOM 653 N N . LEU A 1 83 ? -4.102 -8.944 8.182 1.00 78.06 83 LEU A N 1
ATOM 654 C CA . LEU A 1 83 ? -5.190 -8.045 7.799 1.00 78.06 83 LEU A CA 1
ATOM 655 C C . LEU A 1 83 ? -6.012 -7.605 9.011 1.00 78.06 83 LEU A C 1
ATOM 657 O O . LEU A 1 83 ? -6.358 -6.428 9.138 1.00 78.06 83 LEU A O 1
ATOM 661 N N . LYS A 1 84 ? -6.294 -8.529 9.938 1.00 79.25 84 LYS A N 1
ATOM 662 C CA . LYS A 1 84 ? -7.041 -8.220 11.166 1.00 79.25 84 LYS A CA 1
ATOM 663 C C . LYS A 1 84 ? -6.246 -7.284 12.072 1.00 79.25 84 LYS A C 1
ATOM 665 O O . LYS A 1 84 ? -6.809 -6.326 12.591 1.00 79.25 84 LYS A O 1
ATOM 670 N N . THR A 1 85 ? -4.941 -7.518 12.217 1.00 81.50 85 THR A N 1
ATOM 671 C CA . THR A 1 85 ? -4.065 -6.662 13.031 1.00 81.50 85 THR A CA 1
ATOM 672 C C . THR A 1 85 ? -4.003 -5.235 12.492 1.00 81.50 85 THR A C 1
ATOM 674 O O . THR A 1 85 ? -4.112 -4.283 13.264 1.00 81.50 85 THR A O 1
ATOM 677 N N . TRP A 1 86 ? -3.860 -5.065 11.176 1.00 81.62 86 TRP A N 1
ATOM 678 C CA . TRP A 1 86 ? -3.842 -3.735 10.565 1.00 81.62 86 TRP A CA 1
ATOM 679 C C . TRP A 1 86 ? -5.187 -3.023 10.724 1.00 81.62 86 TRP A C 1
ATOM 681 O O . TRP A 1 86 ? -5.216 -1.863 11.126 1.00 81.62 86 TRP A O 1
ATOM 691 N N . THR A 1 87 ? -6.289 -3.751 10.516 1.00 77.00 87 THR A N 1
ATOM 692 C CA . THR A 1 87 ? -7.656 -3.244 10.714 1.00 77.00 87 THR A CA 1
ATOM 693 C C . THR A 1 87 ? -7.854 -2.678 12.113 1.00 77.00 87 THR A C 1
ATOM 695 O O . THR A 1 87 ? -8.259 -1.533 12.271 1.00 77.00 87 THR A O 1
ATOM 698 N N . GLN A 1 88 ? -7.534 -3.475 13.133 1.00 77.31 88 GLN A N 1
ATOM 699 C CA . GLN A 1 88 ? -7.727 -3.089 14.529 1.00 77.31 88 GLN A CA 1
ATOM 700 C C . GLN A 1 88 ? -6.910 -1.847 14.888 1.00 77.31 88 GLN A C 1
ATOM 702 O O . GLN A 1 88 ? -7.411 -0.943 15.552 1.00 77.31 88 GLN A O 1
ATOM 707 N N . ARG A 1 89 ? -5.660 -1.774 14.414 1.00 78.38 89 ARG A N 1
ATOM 708 C CA . ARG A 1 89 ? -4.771 -0.645 14.694 1.00 78.38 89 ARG A CA 1
ATOM 709 C C . ARG A 1 89 ? -5.287 0.660 14.087 1.00 78.38 89 ARG A C 1
ATOM 711 O O . ARG A 1 89 ? -5.268 1.682 14.763 1.00 78.38 89 ARG A O 1
ATOM 718 N N . GLU A 1 90 ? -5.750 0.624 12.842 1.00 76.50 90 GLU A N 1
ATOM 719 C CA . GLU A 1 90 ? -6.374 1.771 12.175 1.00 76.50 90 GLU A CA 1
ATOM 720 C C . GLU A 1 90 ? -7.620 2.251 12.932 1.00 76.50 90 GLU A C 1
ATOM 722 O O . GLU A 1 90 ? -7.715 3.433 13.263 1.00 76.50 90 GLU A O 1
ATOM 727 N N . THR A 1 91 ? -8.529 1.335 13.282 1.00 74.06 91 THR A N 1
ATOM 728 C CA . THR A 1 91 ? -9.739 1.663 14.049 1.00 74.06 91 THR A CA 1
ATOM 729 C C . THR A 1 91 ? -9.395 2.343 15.373 1.00 74.06 91 THR A C 1
ATOM 731 O O . THR A 1 91 ? -9.967 3.385 15.689 1.00 74.06 91 THR A O 1
ATOM 734 N N . CYS A 1 92 ? -8.420 1.821 16.123 1.00 74.69 92 CYS A N 1
ATOM 735 C CA . CYS A 1 92 ? -7.977 2.453 17.366 1.00 74.69 92 CYS A CA 1
ATOM 736 C C . CYS A 1 92 ? -7.430 3.871 17.144 1.00 74.69 92 CYS A C 1
ATOM 738 O O . CYS A 1 92 ? -7.759 4.768 17.917 1.00 74.69 92 CYS A O 1
ATOM 740 N N . LEU A 1 93 ? -6.632 4.096 16.094 1.00 76.62 93 LEU A N 1
ATOM 741 C CA . LEU A 1 93 ? -6.070 5.418 15.794 1.00 76.62 93 LEU A CA 1
ATOM 742 C C . LEU A 1 93 ? -7.150 6.439 15.416 1.00 76.62 93 LEU A C 1
ATOM 744 O O . LEU A 1 93 ? -7.080 7.593 15.837 1.00 76.62 93 LEU A O 1
ATOM 748 N N . LEU A 1 94 ? -8.146 6.029 14.630 1.00 74.50 94 LEU A N 1
ATOM 749 C CA . LEU A 1 94 ? -9.238 6.908 14.210 1.00 74.50 94 LEU A CA 1
ATOM 750 C C . LEU A 1 94 ? -10.158 7.257 15.385 1.00 74.50 94 LEU A C 1
ATOM 752 O O . LEU A 1 94 ? -10.505 8.425 15.548 1.00 74.50 94 LEU A O 1
ATOM 756 N N . LEU A 1 95 ? -10.461 6.290 16.257 1.00 73.56 95 LEU A N 1
ATOM 757 C CA . LEU A 1 95 ? -11.206 6.542 17.494 1.00 73.56 95 LEU A CA 1
ATOM 758 C C . LEU A 1 95 ? -10.449 7.495 18.427 1.00 73.56 95 LEU A C 1
ATOM 760 O O . LEU A 1 95 ? -11.031 8.461 18.912 1.00 73.56 95 LEU A O 1
ATOM 764 N N . GLN A 1 96 ? -9.143 7.285 18.627 1.00 75.19 96 GLN A N 1
ATOM 765 C CA . GLN A 1 96 ? -8.320 8.178 19.450 1.00 75.19 96 GLN A CA 1
ATOM 766 C C . GLN A 1 96 ? -8.312 9.609 18.917 1.00 75.19 96 GLN A C 1
ATOM 768 O O . GLN A 1 96 ? -8.519 10.541 19.689 1.00 75.19 96 GLN A O 1
ATOM 773 N N . LYS A 1 97 ? -8.115 9.801 17.605 1.00 73.38 97 LYS A N 1
ATOM 774 C CA . LYS A 1 97 ? -8.167 11.139 17.002 1.00 73.38 97 LYS A CA 1
ATOM 775 C C . LYS A 1 97 ? -9.529 11.797 17.221 1.00 73.38 97 LYS A C 1
ATOM 777 O O . LYS A 1 97 ? -9.578 12.966 17.568 1.00 73.38 97 LYS A O 1
ATOM 782 N N . ARG A 1 98 ? -10.627 11.067 17.039 1.00 71.38 98 ARG A N 1
ATOM 783 C CA . ARG A 1 98 ? -11.978 11.637 17.123 1.00 71.38 98 ARG A CA 1
ATOM 784 C C . ARG A 1 98 ? -12.378 12.009 18.557 1.00 71.38 98 ARG A C 1
ATOM 786 O O . ARG A 1 98 ? -12.998 13.048 18.760 1.00 71.38 98 ARG A O 1
ATOM 793 N N . ILE A 1 99 ? -11.926 11.220 19.538 1.00 70.06 99 ILE A N 1
ATOM 794 C CA . ILE A 1 99 ? -12.051 11.523 20.973 1.00 70.06 99 ILE A CA 1
ATOM 795 C C . ILE A 1 99 ? -11.181 12.732 21.355 1.00 70.06 99 ILE A C 1
ATOM 797 O O . ILE A 1 99 ? -11.645 13.627 22.051 1.00 70.06 99 ILE A O 1
ATOM 801 N N . PHE A 1 100 ? -9.923 12.773 20.903 1.00 66.12 100 PHE A N 1
ATOM 802 C CA . PHE A 1 100 ? -8.947 13.777 21.339 1.00 66.12 100 PHE A CA 1
ATOM 803 C C . PHE A 1 100 ? -9.091 15.136 20.631 1.00 66.12 100 PHE A C 1
ATOM 805 O O . PHE A 1 100 ? -8.863 16.169 21.251 1.00 66.12 100 PHE A O 1
ATOM 812 N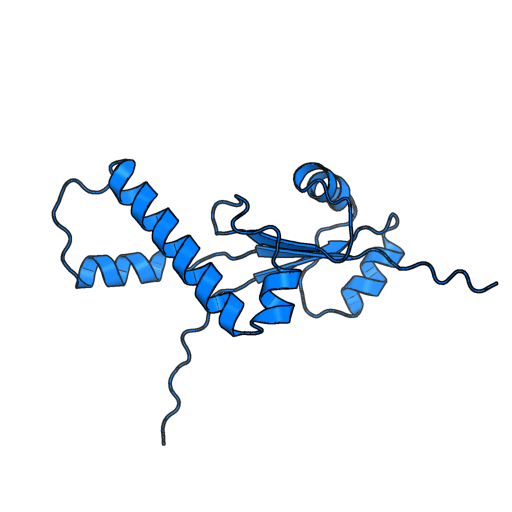 N . TYR A 1 101 ? -9.482 15.156 19.350 1.00 61.91 101 TYR A N 1
ATOM 813 C CA . TYR A 1 101 ? -9.647 16.381 18.550 1.00 61.91 101 TYR A CA 1
ATOM 814 C C . TYR A 1 101 ? -11.079 16.954 18.560 1.00 61.91 101 TYR A C 1
ATOM 816 O O . TYR A 1 101 ? -11.344 17.920 17.852 1.00 61.91 101 TYR A O 1
ATOM 824 N N . GLY A 1 102 ? -11.979 16.432 19.404 1.00 57.03 102 GLY A N 1
ATOM 825 C CA . GLY A 1 102 ? -13.131 17.208 19.880 1.00 57.03 102 GLY A CA 1
ATOM 826 C C . GLY A 1 102 ? -14.439 17.140 19.082 1.00 57.03 102 GLY A C 1
ATOM 827 O O . GLY A 1 102 ? -15.209 18.090 19.150 1.00 57.03 102 GLY A O 1
ATOM 828 N N . GLU A 1 103 ? -14.763 16.037 18.397 1.00 56.69 103 GLU A N 1
ATOM 829 C CA . GLU A 1 103 ? -16.140 15.836 17.884 1.00 56.69 103 GLU A CA 1
ATOM 830 C 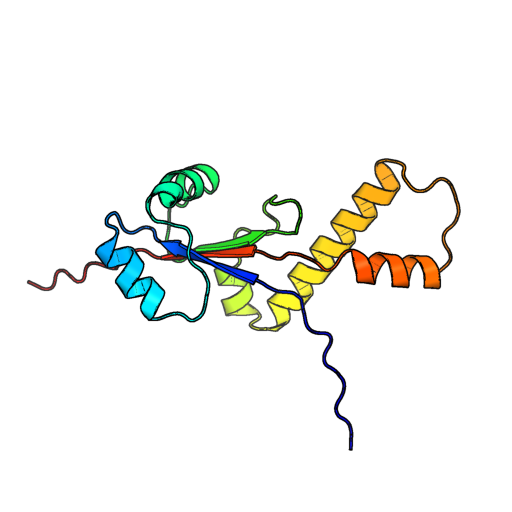C . GLU A 1 103 ? -17.110 15.249 18.931 1.00 56.69 103 GLU A C 1
ATOM 832 O O . GLU A 1 103 ? -18.303 15.120 18.667 1.00 56.69 103 GLU A O 1
ATOM 837 N N . MET A 1 104 ? -16.636 14.886 20.128 1.00 54.66 104 MET A N 1
ATOM 838 C CA . MET A 1 104 ? -17.436 14.168 21.129 1.00 54.66 104 MET A CA 1
ATOM 839 C C . MET A 1 104 ? -17.487 14.922 22.457 1.00 54.66 104 MET A C 1
ATOM 841 O O . MET A 1 104 ? -16.661 14.716 23.340 1.00 54.66 104 MET A O 1
ATOM 845 N N . SER A 1 105 ? -18.494 15.781 22.608 1.00 53.31 105 SER A N 1
ATOM 846 C CA . SER A 1 105 ? -18.844 16.434 23.878 1.00 53.31 105 SER A CA 1
ATOM 847 C C . SER A 1 105 ? -19.887 15.659 24.699 1.00 53.31 105 SER A C 1
ATOM 849 O O . SER A 1 105 ? -20.243 16.094 25.791 1.00 53.31 105 SER A O 1
ATOM 851 N N . HIS A 1 106 ? -20.366 14.503 24.222 1.00 58.50 106 HIS A N 1
ATOM 852 C CA . HIS A 1 106 ? -21.395 13.709 24.899 1.00 58.50 106 HIS A CA 1
ATOM 853 C C . HIS A 1 106 ? -21.001 12.232 25.027 1.00 58.50 106 HIS A C 1
ATOM 855 O O . HIS A 1 106 ? -20.394 11.656 24.123 1.00 58.50 106 HIS A O 1
ATOM 861 N N . VAL A 1 107 ? -21.367 11.619 26.158 1.00 59.88 107 VAL A N 1
ATOM 862 C CA . VAL A 1 107 ? -21.209 10.181 26.428 1.00 59.88 107 VAL A CA 1
ATOM 863 C C . VAL A 1 107 ? -21.935 9.395 25.333 1.00 59.88 107 VAL A C 1
ATOM 865 O O . VAL A 1 107 ? -23.161 9.436 25.257 1.00 59.88 107 VAL A O 1
ATOM 868 N N . MET A 1 108 ? -21.185 8.712 24.467 1.00 58.09 108 MET A N 1
ATOM 869 C CA . MET A 1 108 ? -21.755 7.843 23.437 1.00 58.09 108 MET A CA 1
ATOM 870 C C . MET A 1 108 ? -22.144 6.497 24.046 1.00 58.09 108 MET A C 1
ATOM 872 O O . MET A 1 108 ? -21.360 5.895 24.781 1.00 58.09 108 MET A O 1
ATOM 876 N N . ASP A 1 109 ? -23.330 5.997 23.714 1.00 73.50 109 ASP A N 1
ATOM 877 C CA . ASP A 1 109 ? -23.709 4.623 24.025 1.00 73.50 109 ASP A CA 1
ATOM 878 C C . ASP A 1 109 ? -23.011 3.627 23.075 1.00 73.50 109 ASP A C 1
ATOM 880 O O . ASP A 1 109 ? -22.503 3.978 22.004 1.00 73.50 109 ASP A O 1
ATOM 884 N N . VAL A 1 110 ? -22.993 2.351 23.466 1.00 66.38 110 VAL A N 1
ATOM 885 C CA . VAL A 1 110 ? -22.288 1.285 22.737 1.00 66.38 110 VAL A CA 1
ATOM 886 C C . VAL A 1 110 ? -22.802 1.124 21.300 1.00 66.38 110 VAL A C 1
ATOM 888 O O . VAL A 1 110 ? -22.003 0.846 20.407 1.00 66.38 110 VAL A O 1
ATOM 891 N N . ALA A 1 111 ? -24.097 1.320 21.032 1.00 67.50 111 ALA A N 1
ATOM 892 C CA . ALA A 1 111 ? -24.652 1.172 19.687 1.00 67.50 111 ALA A CA 1
ATOM 893 C C . ALA A 1 111 ? -24.196 2.308 18.761 1.00 67.50 111 ALA A C 1
ATOM 895 O O . ALA A 1 111 ? -23.833 2.048 17.611 1.00 67.50 111 ALA A O 1
ATOM 896 N N . SER A 1 112 ? -24.119 3.535 19.281 1.00 67.19 112 SER A N 1
ATOM 897 C CA . SER A 1 112 ? -23.568 4.688 18.560 1.00 67.19 112 SER A CA 1
ATOM 898 C C . SER A 1 112 ? -22.089 4.491 18.212 1.00 67.19 112 SER A C 1
ATOM 900 O O . SER A 1 112 ? -21.673 4.775 17.088 1.00 67.19 112 SER A O 1
ATOM 902 N N . VAL A 1 113 ? -21.297 3.920 19.127 1.00 61.06 113 VAL A N 1
ATOM 903 C CA . VAL A 1 113 ? -19.894 3.550 18.853 1.00 61.06 113 VAL A CA 1
ATOM 904 C C . VAL A 1 113 ? -19.811 2.472 17.766 1.00 61.06 113 VAL A C 1
ATOM 906 O O . VAL A 1 113 ? -18.967 2.550 16.875 1.00 61.06 113 VAL A O 1
ATOM 909 N N . VAL A 1 114 ? -20.702 1.479 17.789 1.00 62.28 114 VAL A N 1
ATOM 910 C CA . VAL A 1 114 ? -20.725 0.393 16.794 1.00 62.28 114 VAL A CA 1
ATOM 911 C C . VAL A 1 114 ? -21.115 0.892 15.398 1.00 62.28 114 VAL A C 1
ATOM 913 O O . VAL A 1 114 ? -20.505 0.466 14.417 1.00 62.28 114 VAL A O 1
ATOM 916 N N . LEU A 1 115 ? -22.099 1.788 15.285 1.00 62.03 115 LEU A N 1
ATOM 917 C CA . LEU A 1 115 ? -22.482 2.431 14.020 1.00 62.03 115 LEU A CA 1
ATOM 918 C C . LEU A 1 115 ? -21.343 3.295 13.469 1.00 62.03 115 LEU A C 1
ATOM 920 O O . LEU A 1 115 ? -20.955 3.141 12.317 1.00 62.03 115 LEU A O 1
ATOM 924 N N . MET A 1 116 ? -20.720 4.097 14.329 1.00 58.38 116 MET A N 1
ATOM 925 C CA . MET A 1 116 ? -19.577 4.931 13.968 1.00 58.38 116 MET A CA 1
ATOM 926 C C . MET A 1 116 ? -18.386 4.109 13.450 1.00 58.38 116 MET A C 1
ATOM 928 O O . MET A 1 116 ? -17.753 4.485 12.466 1.00 58.38 116 MET A O 1
ATOM 932 N N . VAL A 1 117 ? -18.079 2.969 14.079 1.00 57.03 117 VAL A N 1
ATOM 933 C CA . VAL A 1 117 ? -17.004 2.078 13.618 1.00 57.03 117 VAL A CA 1
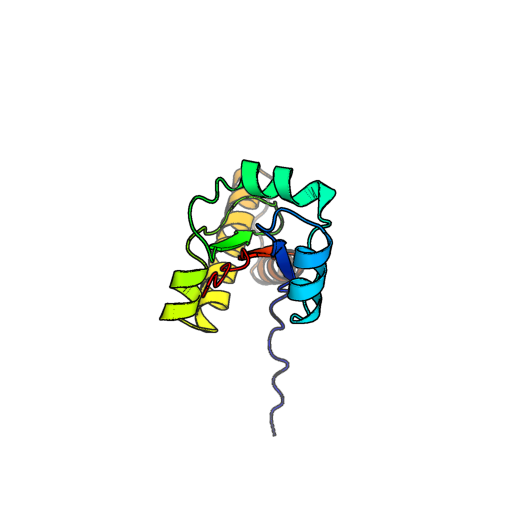ATOM 934 C C . VAL A 1 117 ? -17.306 1.495 12.238 1.00 57.03 117 VAL A C 1
ATOM 936 O O . VAL A 1 117 ? -16.361 1.309 11.480 1.00 57.03 117 VAL A O 1
ATOM 939 N N . LYS A 1 118 ? -18.576 1.243 11.884 1.00 57.00 118 LYS A N 1
ATOM 940 C CA . LYS A 1 118 ? -18.965 0.717 10.561 1.00 57.00 118 LYS A CA 1
ATOM 941 C C . LYS A 1 118 ? -18.729 1.715 9.424 1.00 57.00 118 LYS A C 1
ATOM 943 O O . LYS A 1 118 ? -18.300 1.291 8.354 1.00 57.00 118 LYS A O 1
ATOM 948 N N . ASP A 1 119 ? -18.929 3.008 9.665 1.00 53.19 119 ASP A N 1
ATOM 949 C CA . ASP A 1 119 ? -18.755 4.056 8.646 1.00 53.19 119 ASP A CA 1
ATOM 950 C C . ASP A 1 119 ? -17.283 4.461 8.437 1.00 53.19 119 ASP A C 1
ATOM 952 O O . ASP A 1 119 ? -16.912 4.998 7.396 1.00 53.19 119 ASP A O 1
ATOM 956 N N . ILE A 1 120 ? -16.412 4.163 9.408 1.00 52.31 120 ILE A N 1
ATOM 957 C CA . ILE A 1 120 ? -14.969 4.451 9.356 1.00 52.31 120 ILE A CA 1
ATOM 958 C C . ILE A 1 120 ? -14.195 3.460 8.451 1.00 52.31 120 ILE A C 1
ATOM 960 O O . ILE A 1 120 ? -13.057 3.729 8.066 1.00 52.31 120 ILE A O 1
ATOM 964 N N . ILE A 1 121 ? -14.783 2.314 8.080 1.00 49.19 121 ILE A N 1
ATOM 965 C CA . ILE A 1 121 ? -14.090 1.178 7.428 1.00 49.19 121 ILE A CA 1
ATOM 966 C C . ILE A 1 121 ? -13.931 1.363 5.911 1.00 49.19 121 ILE A C 1
ATOM 968 O O . ILE A 1 121 ? -14.160 0.437 5.131 1.00 49.19 121 ILE A O 1
ATOM 972 N N . VAL A 1 122 ? -13.539 2.545 5.448 1.00 48.56 122 VAL A N 1
ATOM 973 C CA . VAL A 1 122 ? -13.300 2.762 4.020 1.00 48.56 122 VAL A CA 1
ATOM 974 C C . VAL A 1 122 ? -11.884 3.261 3.811 1.00 48.56 122 VAL A C 1
ATOM 976 O O . VAL A 1 122 ? -11.507 4.281 4.367 1.00 48.56 122 VAL A O 1
ATOM 979 N N . LEU A 1 123 ? -11.169 2.537 2.944 1.00 46.91 123 LEU A N 1
ATOM 980 C CA . LEU A 1 123 ? -9.837 2.778 2.381 1.00 46.91 123 LEU A CA 1
ATOM 981 C C . LEU A 1 123 ? -8.667 2.138 3.124 1.00 46.91 123 LEU A C 1
ATOM 983 O O . LEU A 1 123 ? -8.144 2.642 4.109 1.00 46.91 123 LEU A O 1
ATOM 987 N N . ARG A 1 124 ? -8.166 1.064 2.515 1.00 58.62 124 ARG A N 1
ATOM 988 C CA . ARG A 1 124 ? -6.812 0.567 2.736 1.00 58.62 124 ARG A CA 1
ATOM 989 C C . ARG A 1 124 ? -6.151 0.501 1.391 1.00 58.62 124 ARG A C 1
ATOM 991 O O . ARG A 1 124 ? -6.661 -0.213 0.541 1.00 58.62 124 ARG A O 1
ATOM 998 N N . VAL A 1 125 ? -5.085 1.263 1.195 1.00 56.22 125 VAL A N 1
ATOM 999 C CA . VAL A 1 125 ? -4.254 1.179 -0.006 1.00 56.22 125 VAL A CA 1
ATOM 1000 C C . VAL A 1 125 ? -3.010 0.403 0.388 1.00 56.22 125 VAL A C 1
ATOM 1002 O O . VAL A 1 125 ? -2.163 0.890 1.137 1.00 56.22 125 VAL A O 1
ATOM 1005 N N . ILE A 1 126 ? -2.927 -0.839 -0.070 1.00 60.16 126 ILE A N 1
ATOM 1006 C CA . ILE A 1 126 ? -1.728 -1.657 0.069 1.00 60.16 126 ILE A CA 1
ATOM 1007 C C . ILE A 1 126 ? -0.841 -1.359 -1.137 1.00 60.16 126 ILE A C 1
ATOM 1009 O O . ILE A 1 126 ? -1.185 -1.754 -2.247 1.00 60.16 126 ILE A O 1
ATOM 1013 N N . ILE A 1 127 ? 0.274 -0.655 -0.932 1.00 62.47 127 ILE A N 1
ATOM 1014 C CA . ILE A 1 127 ? 1.209 -0.339 -2.018 1.00 62.47 127 ILE A CA 1
ATOM 1015 C C . ILE A 1 127 ? 2.262 -1.426 -2.113 1.00 62.47 127 ILE A C 1
ATOM 1017 O O . ILE A 1 127 ? 3.054 -1.595 -1.183 1.00 62.47 127 ILE A O 1
ATOM 1021 N N . MET A 1 128 ? 2.282 -2.127 -3.243 1.00 63.31 128 MET A N 1
ATOM 1022 C CA . MET A 1 128 ? 3.273 -3.152 -3.529 1.00 63.31 128 MET A CA 1
ATOM 1023 C C . MET A 1 128 ? 4.297 -2.637 -4.542 1.00 63.31 128 MET A C 1
ATOM 1025 O O . MET A 1 128 ? 3.927 -2.338 -5.675 1.00 63.31 128 MET A O 1
ATOM 1029 N N . ILE A 1 129 ? 5.565 -2.547 -4.127 1.00 64.38 129 ILE A N 1
ATOM 1030 C CA . ILE A 1 129 ? 6.670 -2.061 -4.961 1.00 64.38 129 ILE A CA 1
ATOM 1031 C C . ILE A 1 129 ? 7.523 -3.224 -5.472 1.00 64.38 129 ILE A C 1
ATOM 1033 O O . ILE A 1 129 ? 8.141 -3.912 -4.658 1.00 64.38 129 ILE A O 1
ATOM 1037 N N . TYR A 1 130 ? 7.567 -3.433 -6.794 1.00 63.25 130 TYR A N 1
ATOM 1038 C CA . TYR A 1 130 ? 8.435 -4.419 -7.467 1.00 63.25 130 TYR A CA 1
ATOM 1039 C C . TYR A 1 130 ? 9.256 -3.734 -8.558 1.00 63.25 130 TYR A C 1
ATOM 1041 O O . TYR A 1 130 ? 8.701 -2.947 -9.314 1.00 63.25 130 TYR A O 1
ATOM 1049 N N . ALA A 1 131 ? 10.539 -4.078 -8.680 1.00 53.22 131 ALA A N 1
ATOM 1050 C CA . ALA A 1 131 ? 11.286 -3.875 -9.922 1.00 53.22 131 ALA A CA 1
ATOM 1051 C C . ALA A 1 131 ? 11.510 -5.228 -10.593 1.00 53.22 131 ALA A C 1
ATOM 1053 O O . ALA A 1 131 ? 11.678 -6.251 -9.915 1.00 53.22 131 ALA A O 1
ATOM 1054 N N . ARG A 1 132 ? 11.567 -5.214 -11.919 1.00 53.72 132 ARG A N 1
ATOM 1055 C CA . ARG A 1 132 ? 12.094 -6.290 -12.743 1.00 53.72 132 ARG A CA 1
ATOM 1056 C C . ARG A 1 132 ? 13.491 -6.645 -12.243 1.00 53.72 132 ARG A C 1
ATOM 1058 O O . ARG A 1 132 ? 14.430 -5.855 -12.345 1.00 53.72 132 ARG A O 1
ATOM 1065 N N . PHE A 1 133 ? 13.641 -7.859 -11.716 1.00 42.25 133 PHE A N 1
ATOM 1066 C CA . PHE A 1 133 ? 14.958 -8.466 -11.591 1.00 42.25 133 PHE A CA 1
ATOM 1067 C C . PHE A 1 133 ? 15.419 -8.704 -13.026 1.00 42.25 133 PHE A C 1
ATOM 1069 O O . PHE A 1 133 ? 14.902 -9.586 -13.712 1.00 42.25 133 PHE A O 1
ATOM 1076 N N . VAL A 1 134 ? 16.297 -7.839 -13.533 1.00 42.25 134 VAL A N 1
ATOM 1077 C CA . VAL A 1 134 ? 16.914 -8.069 -14.833 1.00 42.25 134 VAL A CA 1
ATOM 1078 C C . VAL A 1 134 ? 17.806 -9.285 -14.648 1.00 42.25 134 VAL A C 1
ATOM 1080 O O . VAL A 1 134 ? 18.938 -9.185 -14.183 1.00 42.25 134 VAL A O 1
ATOM 1083 N N . GLU A 1 135 ? 17.277 -10.455 -14.983 1.00 42.78 135 GLU A N 1
ATOM 1084 C CA . GLU A 1 135 ? 18.069 -11.654 -15.171 1.00 42.78 135 GLU A CA 1
ATOM 1085 C C . GLU A 1 135 ? 18.908 -11.431 -16.440 1.00 42.78 135 GLU A C 1
ATOM 1087 O O . GLU A 1 135 ? 18.592 -11.919 -17.520 1.00 42.78 135 GLU A O 1
ATOM 1092 N N . LYS A 1 136 ? 19.978 -10.629 -16.344 1.00 39.16 136 LYS A N 1
ATOM 1093 C CA . LYS A 1 136 ? 21.055 -10.695 -17.333 1.00 39.16 136 LYS A CA 1
ATOM 1094 C C . LYS A 1 136 ? 21.807 -11.993 -17.069 1.00 39.16 136 LYS A C 1
ATOM 1096 O O . LYS A 1 136 ? 22.856 -11.996 -16.435 1.00 39.16 136 LYS A O 1
ATOM 1101 N N . ARG A 1 137 ? 21.240 -13.106 -17.535 1.00 43.62 137 ARG A N 1
ATOM 1102 C CA . ARG A 1 137 ? 22.048 -14.243 -17.967 1.00 43.62 137 ARG A CA 1
ATOM 1103 C C . ARG A 1 137 ? 22.399 -14.011 -19.429 1.00 43.62 137 ARG A C 1
ATOM 1105 O O . ARG A 1 137 ? 21.606 -14.328 -20.306 1.00 43.62 137 ARG A O 1
ATOM 1112 N N . THR A 1 138 ? 23.572 -13.438 -19.644 1.00 41.62 138 THR A N 1
ATOM 1113 C CA . THR A 1 138 ? 24.405 -13.607 -20.844 1.00 41.62 138 THR A CA 1
ATOM 1114 C C . THR A 1 138 ? 25.817 -13.255 -20.444 1.00 41.62 138 THR A C 1
ATOM 1116 O O . THR A 1 138 ? 25.968 -12.163 -19.848 1.00 41.62 138 THR A O 1
#

Radius of gyration: 18.58 Å; chains: 1; bounding box: 51×42×48 Å

Secondary structure (DSSP, 8-state):
-----------EEEEEE--SSHHHHHHHHHT-SS-B--HHHHHHHHHHHT--SSSEEEEE-TT-S-SBS-HHHHHHHHTTHHHHHHHHHHHHHHHHHHHHTTS--S---HHHHHHHHHHT----EEEEEE--------

InterPro domains:
  IPR012336 Thioredoxin-like fold [PF13905] (8-65)
  IPR052259 Nucleoredoxin-like [PTHR13871] (8-84)

Sequence (138 aa):
MKKAQENALHISIVFVSSDFDDPSVNEYRSKMSWPAVPFHSVHLINTYFQSSCIPRLFILPSDGKTLSRRGVDDVSRKGVQSLKTWTQRETCLLLQKRIFYGEMSHVMDVASVVLMVKDIIVLRVIIMIYARFVEKRT